Protein AF-A0A7S2I7S8-F1 (afdb_monomer_lite)

Foldseek 3Di:
DAQDDDPVNFDPVLVVLLVVLVVLLVVLVVCCVPVVVVFAADDDPPDDPVPAACEDPRHRGYPVNVVSVVSNVVSVVSVVSRVVRSVVSRPVSVVVVVVVVVVVVVVVVD

Secondary structure (DSSP, 8-state):
------GGGS-HHHHHHHHHHHHHHHHHHHHHHH-HHHHB----TTS-GGG--SBSTTSSB-HHHHHHHHHHHHHHHHHHHHHHHHHHHHHHHHHHHHHHHHHHHHHH--

Organism: NCBI:txid327968

Sequence (110 aa):
QCCVVTWKDVPVVIRGIAVFFAIVEACVCHLFYQLSSFCFGTFNITDDINTLKVYGSDGLIKLPGAAALGASVFSLIGYFLLSRCVKKKRAGPEAERAKSLDVAEAGWKA

pLDDT: mean 87.9, std 8.5, range [48.53, 97.56]

Radius of gyration: 23.49 Å; chains: 1; bounding box: 51×39×59 Å

Structure (mmCIF, N/CA/C/O backbone):
data_AF-A0A7S2I7S8-F1
#
_entry.id   AF-A0A7S2I7S8-F1
#
loop_
_atom_site.group_PDB
_atom_site.id
_atom_site.type_symbol
_atom_site.label_atom_id
_atom_site.label_alt_id
_atom_site.label_comp_id
_atom_site.label_asym_id
_atom_site.label_entity_id
_atom_site.label_seq_id
_atom_site.pdbx_PDB_ins_code
_atom_site.Cartn_x
_atom_site.Cartn_y
_atom_site.Cartn_z
_atom_site.occupancy
_atom_site.B_iso_or_equiv
_atom_site.auth_seq_id
_atom_site.auth_comp_id
_atom_site.auth_asym_id
_atom_site.auth_atom_id
_atom_site.pdbx_PDB_model_num
ATOM 1 N N . GLN A 1 1 ? 24.549 -2.477 -16.893 1.00 48.53 1 GLN A N 1
ATOM 2 C CA . GLN A 1 1 ? 23.845 -1.970 -15.692 1.00 48.53 1 GLN A CA 1
ATOM 3 C C . GLN A 1 1 ? 22.400 -2.445 -15.749 1.00 48.53 1 GLN A C 1
ATOM 5 O O . GLN A 1 1 ? 21.663 -2.069 -16.647 1.00 48.53 1 GLN A O 1
ATOM 10 N N . CYS A 1 2 ? 22.041 -3.389 -14.885 1.00 53.38 2 CYS A N 1
ATOM 11 C CA . CYS A 1 2 ? 20.850 -4.222 -15.037 1.00 53.38 2 CYS A CA 1
ATOM 12 C C . CYS A 1 2 ? 19.571 -3.504 -14.597 1.00 53.38 2 CYS A C 1
ATOM 14 O O . CYS A 1 2 ? 19.351 -3.424 -13.402 1.00 53.38 2 CYS A O 1
ATOM 16 N N . CYS A 1 3 ? 18.731 -3.043 -15.530 1.00 65.06 3 CYS A N 1
ATOM 17 C CA . CYS A 1 3 ? 17.277 -2.833 -15.369 1.00 65.06 3 CYS A CA 1
ATOM 18 C C . CYS A 1 3 ? 16.781 -2.258 -14.016 1.00 65.06 3 CYS A C 1
ATOM 20 O O . CYS A 1 3 ? 15.700 -2.620 -13.544 1.00 65.06 3 CYS A O 1
ATOM 22 N N . VAL A 1 4 ? 17.548 -1.379 -13.363 1.00 77.62 4 VAL A N 1
ATOM 23 C CA . VAL A 1 4 ? 17.149 -0.790 -12.081 1.00 77.62 4 VAL A CA 1
ATOM 24 C C . VAL A 1 4 ? 16.273 0.411 -12.393 1.00 77.62 4 VAL A C 1
ATOM 26 O O . VAL A 1 4 ? 16.772 1.491 -12.686 1.00 77.62 4 VAL A O 1
ATOM 29 N N . VAL A 1 5 ? 14.955 0.218 -12.338 1.00 82.31 5 VAL A N 1
ATOM 30 C CA . VAL A 1 5 ? 14.018 1.346 -12.300 1.00 82.31 5 VAL A CA 1
ATOM 31 C C . VAL A 1 5 ? 14.225 2.062 -10.973 1.00 82.31 5 VAL A C 1
ATOM 33 O O . VAL A 1 5 ? 13.955 1.502 -9.910 1.00 82.31 5 VAL A O 1
ATOM 36 N N . THR A 1 6 ? 14.729 3.286 -11.043 1.00 88.56 6 THR A N 1
ATOM 37 C CA . THR A 1 6 ? 14.925 4.150 -9.886 1.00 88.56 6 THR A CA 1
ATOM 38 C C . THR A 1 6 ? 13.657 4.947 -9.597 1.00 88.56 6 THR A C 1
ATOM 40 O O . THR A 1 6 ? 12.781 5.118 -10.446 1.00 88.56 6 THR A O 1
ATOM 43 N N . TRP A 1 7 ? 13.561 5.500 -8.388 1.00 88.38 7 TRP A N 1
ATOM 44 C CA . TRP A 1 7 ? 12.447 6.376 -8.019 1.00 88.38 7 TRP A CA 1
ATOM 45 C C . TRP A 1 7 ? 12.311 7.593 -8.947 1.00 88.38 7 TRP A C 1
ATOM 47 O O . TRP A 1 7 ? 11.203 8.055 -9.212 1.00 88.38 7 TRP A O 1
ATOM 57 N N . LYS A 1 8 ? 13.429 8.093 -9.490 1.00 89.56 8 LYS A N 1
ATOM 58 C CA . LYS A 1 8 ? 13.447 9.231 -10.421 1.00 89.56 8 LYS A CA 1
ATOM 59 C C . LYS A 1 8 ? 12.753 8.912 -11.749 1.00 89.56 8 LYS A C 1
ATOM 61 O O . LYS A 1 8 ? 12.199 9.820 -12.362 1.00 89.56 8 LYS A O 1
ATOM 66 N N . ASP A 1 9 ? 12.717 7.639 -12.140 1.00 88.56 9 ASP A N 1
ATOM 67 C CA . ASP A 1 9 ? 12.101 7.184 -13.389 1.00 88.56 9 ASP A CA 1
ATOM 68 C C . ASP A 1 9 ? 10.569 7.124 -13.311 1.00 88.56 9 ASP A C 1
ATOM 70 O O . ASP A 1 9 ? 9.899 6.978 -14.338 1.00 88.56 9 ASP A O 1
ATOM 74 N N . VAL A 1 10 ? 9.993 7.228 -12.109 1.00 91.19 10 VAL A N 1
ATOM 75 C CA . VAL A 1 10 ? 8.544 7.225 -11.892 1.00 91.19 10 VAL A CA 1
ATOM 76 C C . VAL A 1 10 ? 7.981 8.636 -12.140 1.00 91.19 10 VAL A C 1
ATOM 78 O O . VAL A 1 10 ? 8.518 9.619 -11.614 1.00 91.19 10 VAL A O 1
ATOM 81 N N . PRO A 1 11 ? 6.877 8.784 -12.901 1.00 93.44 11 PRO A N 1
ATOM 82 C CA . PRO A 1 11 ? 6.231 10.079 -13.112 1.00 93.44 11 PRO A CA 1
ATOM 83 C C . PRO A 1 11 ? 5.912 10.784 -11.789 1.00 93.44 11 PRO A C 1
ATOM 85 O O . PRO A 1 11 ? 5.471 10.143 -10.835 1.00 93.44 11 PRO A O 1
ATOM 88 N N . VAL A 1 12 ? 6.108 12.107 -11.737 1.00 94.50 12 VAL A N 1
ATOM 89 C CA . VAL A 1 12 ? 5.906 12.925 -10.521 1.00 94.50 12 VAL A CA 1
ATOM 90 C C . VAL A 1 12 ? 4.511 12.720 -9.929 1.00 94.50 12 VAL A C 1
ATOM 92 O O . VAL A 1 12 ? 4.382 12.544 -8.724 1.00 94.50 12 VAL A O 1
ATOM 95 N N . VAL A 1 13 ? 3.481 12.653 -10.777 1.00 95.50 13 VAL A N 1
ATOM 96 C CA . VAL A 1 13 ? 2.088 12.437 -10.355 1.00 95.50 13 VAL A CA 1
ATOM 97 C C . VAL A 1 13 ? 1.924 11.110 -9.609 1.00 95.50 13 VAL A C 1
ATOM 99 O O . VAL A 1 13 ? 1.348 11.079 -8.527 1.00 95.50 13 VAL A O 1
ATOM 102 N N . ILE A 1 14 ? 2.485 10.017 -10.137 1.00 93.88 14 ILE A N 1
ATOM 103 C CA . ILE A 1 14 ? 2.393 8.691 -9.506 1.00 93.88 14 ILE A CA 1
ATOM 104 C C . ILE A 1 14 ? 3.177 8.666 -8.193 1.00 93.88 14 ILE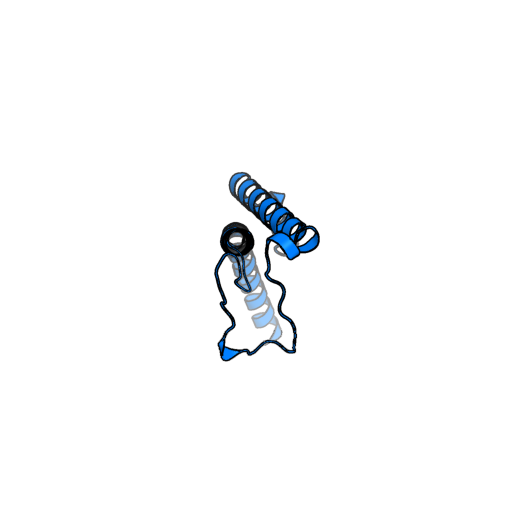 A C 1
ATOM 106 O O . ILE A 1 14 ? 2.716 8.074 -7.223 1.00 93.88 14 ILE A O 1
ATOM 110 N N . ARG A 1 15 ? 4.328 9.347 -8.133 1.00 94.31 15 ARG A N 1
ATOM 111 C CA . ARG A 1 15 ? 5.078 9.513 -6.880 1.00 94.31 15 ARG A CA 1
ATOM 112 C C . ARG A 1 15 ? 4.263 10.264 -5.833 1.00 94.31 15 ARG A C 1
ATOM 114 O O . ARG A 1 15 ? 4.201 9.809 -4.699 1.00 94.31 15 ARG A O 1
ATOM 121 N N . GLY A 1 16 ? 3.622 11.367 -6.217 1.00 95.81 16 GLY A N 1
ATOM 122 C CA . GLY A 1 16 ? 2.753 12.143 -5.332 1.00 95.81 16 GLY A CA 1
ATOM 123 C C . GLY A 1 16 ? 1.597 11.307 -4.788 1.00 95.81 16 GLY A C 1
ATOM 124 O O . GLY A 1 16 ? 1.394 11.268 -3.580 1.00 95.81 16 GLY A O 1
ATOM 125 N N . ILE A 1 17 ? 0.912 10.560 -5.660 1.00 95.50 17 ILE A N 1
ATOM 126 C CA . ILE A 1 17 ? -0.169 9.641 -5.272 1.00 95.50 17 ILE A CA 1
ATOM 127 C C . ILE A 1 17 ? 0.342 8.562 -4.306 1.00 95.50 17 ILE A C 1
ATOM 129 O O . ILE A 1 17 ? -0.273 8.321 -3.272 1.00 95.50 17 ILE A O 1
ATOM 133 N N . ALA A 1 18 ? 1.474 7.924 -4.615 1.00 94.56 18 ALA A N 1
ATOM 134 C CA . ALA A 1 18 ? 2.042 6.877 -3.771 1.00 94.56 18 ALA A CA 1
ATOM 135 C C . ALA A 1 18 ? 2.447 7.405 -2.385 1.00 94.56 18 ALA A C 1
ATOM 137 O O . ALA A 1 18 ? 2.155 6.762 -1.382 1.00 94.56 18 ALA A O 1
ATOM 138 N N . VAL A 1 19 ? 3.077 8.584 -2.321 1.00 96.44 19 VAL A N 1
ATOM 139 C CA . VAL A 1 19 ? 3.455 9.229 -1.053 1.00 96.44 19 VAL A CA 1
ATOM 140 C C . VAL A 1 19 ? 2.217 9.623 -0.254 1.00 96.44 19 VAL A C 1
ATOM 142 O O . VAL A 1 19 ? 2.161 9.346 0.938 1.00 96.44 19 VAL A O 1
ATOM 145 N N . PHE A 1 20 ? 1.209 10.213 -0.900 1.00 96.81 20 PHE A N 1
ATOM 146 C CA . PHE A 1 20 ? -0.049 10.567 -0.248 1.00 96.81 20 PHE A CA 1
ATOM 147 C C . PHE A 1 20 ? -0.709 9.346 0.404 1.00 96.81 20 PHE A C 1
ATOM 149 O O . PHE A 1 20 ? -1.011 9.376 1.594 1.00 96.81 20 PHE A O 1
ATOM 156 N N . PHE A 1 21 ? -0.865 8.246 -0.336 1.00 96.50 21 PHE A N 1
ATOM 157 C CA . PHE A 1 21 ? -1.464 7.030 0.216 1.00 96.50 21 PHE A CA 1
ATOM 158 C C . PHE A 1 21 ? -0.602 6.368 1.294 1.00 96.50 21 PHE A C 1
ATOM 160 O O . PHE A 1 21 ? -1.151 5.859 2.265 1.00 96.50 21 PHE A O 1
ATOM 167 N N . ALA A 1 22 ? 0.728 6.429 1.184 1.00 96.00 22 ALA A N 1
ATOM 168 C CA . ALA A 1 22 ? 1.619 5.957 2.242 1.00 96.00 22 ALA A CA 1
ATOM 169 C C . ALA A 1 22 ? 1.463 6.772 3.539 1.00 96.00 22 ALA A C 1
ATOM 171 O O . ALA A 1 22 ? 1.495 6.202 4.627 1.00 96.00 22 ALA A O 1
ATOM 172 N N . ILE A 1 23 ? 1.259 8.090 3.435 1.00 97.56 23 ILE A N 1
ATOM 173 C CA . ILE A 1 23 ? 0.978 8.952 4.592 1.00 97.56 23 ILE A CA 1
ATOM 174 C C . ILE A 1 23 ? -0.378 8.595 5.205 1.00 97.56 23 ILE A C 1
ATOM 176 O O . ILE A 1 23 ? -0.464 8.436 6.418 1.00 97.56 23 ILE A O 1
ATOM 180 N N . VAL A 1 24 ? -1.419 8.425 4.382 1.00 96.19 24 VAL A N 1
ATOM 181 C CA . VAL A 1 24 ? -2.749 8.005 4.855 1.00 96.19 24 VAL A CA 1
ATOM 182 C C . VAL A 1 24 ? -2.661 6.682 5.618 1.00 96.19 24 VAL A C 1
ATOM 184 O O . VAL A 1 24 ? -3.179 6.591 6.728 1.00 96.19 24 VAL A O 1
ATOM 187 N N . GLU A 1 25 ? -1.949 5.691 5.078 1.00 96.62 25 GLU A N 1
ATOM 188 C CA . GLU A 1 25 ? -1.741 4.405 5.750 1.00 96.62 25 GLU A CA 1
ATOM 189 C C . GLU A 1 25 ? -0.993 4.564 7.077 1.00 96.62 25 GLU A C 1
ATOM 191 O O . GLU A 1 25 ? -1.398 4.006 8.093 1.00 96.62 25 GLU A O 1
ATOM 196 N N . ALA A 1 26 ? 0.070 5.374 7.103 1.00 97.25 26 ALA A N 1
ATOM 197 C CA . ALA A 1 26 ? 0.811 5.647 8.329 1.00 97.25 26 ALA A CA 1
ATOM 198 C C . ALA A 1 26 ? -0.082 6.291 9.404 1.00 97.25 26 ALA A C 1
ATOM 200 O O . ALA A 1 26 ? -0.000 5.916 10.574 1.00 97.25 26 ALA A O 1
ATOM 201 N N . CYS A 1 27 ? -0.971 7.210 9.014 1.00 96.00 27 CYS A N 1
ATOM 202 C CA . CYS A 1 27 ? -1.957 7.803 9.915 1.00 96.00 27 CYS A CA 1
ATOM 203 C C . CYS A 1 27 ? -2.956 6.764 10.441 1.00 96.00 27 CYS A C 1
ATOM 205 O O . CYS A 1 27 ? -3.253 6.780 11.633 1.00 96.00 27 CYS A O 1
ATOM 207 N N . VAL A 1 28 ? -3.442 5.847 9.595 1.00 96.25 28 VAL A N 1
ATOM 208 C CA . VAL A 1 28 ? -4.335 4.752 10.018 1.00 96.25 28 VAL A CA 1
ATOM 209 C C . VAL A 1 28 ? -3.634 3.829 11.016 1.00 96.25 28 VAL A C 1
ATOM 211 O O . VAL A 1 28 ? -4.176 3.567 12.089 1.00 96.25 28 VAL A O 1
ATOM 214 N N . CYS A 1 29 ? -2.403 3.404 10.722 1.00 95.62 29 CYS A N 1
ATOM 215 C CA . CYS A 1 29 ? -1.594 2.595 11.635 1.00 95.62 29 CYS A CA 1
ATOM 216 C C . CYS A 1 29 ? -1.375 3.302 12.977 1.00 95.62 29 CYS A C 1
ATOM 218 O O . CYS A 1 29 ? -1.513 2.690 14.036 1.00 95.62 29 CYS A O 1
ATOM 220 N N . HIS A 1 30 ? -1.069 4.602 12.947 1.00 95.75 30 HIS A N 1
ATOM 221 C CA . HIS A 1 30 ? -0.882 5.391 14.159 1.00 95.75 30 HIS A CA 1
ATOM 222 C C . HIS A 1 30 ? -2.176 5.505 14.975 1.00 95.75 30 HIS A C 1
ATOM 224 O O . HIS A 1 30 ? -2.150 5.367 16.197 1.00 95.75 30 HIS A O 1
ATOM 230 N N . LEU A 1 31 ? -3.311 5.693 14.301 1.00 94.81 31 LEU A N 1
ATOM 231 C CA . LEU A 1 31 ? -4.633 5.750 14.913 1.00 94.81 31 LEU A CA 1
ATOM 232 C C . LEU A 1 31 ? -5.016 4.412 15.561 1.00 94.81 31 LEU A C 1
ATOM 234 O O . LEU A 1 31 ? -5.477 4.410 16.698 1.00 94.81 31 LEU A O 1
ATOM 238 N N . PHE A 1 32 ? -4.749 3.274 14.917 1.00 94.81 32 PHE A N 1
ATOM 239 C CA . PHE A 1 32 ? -4.965 1.962 15.538 1.00 94.81 32 PHE A CA 1
ATOM 240 C C . PHE A 1 32 ? -4.031 1.692 16.711 1.00 94.81 32 PHE A C 1
ATOM 242 O O . PHE A 1 32 ? -4.453 1.065 17.678 1.00 94.81 32 PHE A O 1
ATOM 249 N N . TYR A 1 33 ? -2.790 2.175 16.656 1.00 95.31 33 TYR A N 1
ATOM 250 C CA . TYR A 1 33 ? -1.835 1.989 17.742 1.00 95.31 33 TYR A CA 1
ATOM 251 C C . TYR A 1 33 ? -2.185 2.829 18.980 1.00 95.31 33 TYR A C 1
ATOM 253 O O . TYR A 1 33 ? -2.195 2.311 20.092 1.00 95.31 33 TYR A O 1
ATOM 261 N N . GLN A 1 34 ? -2.490 4.118 18.796 1.00 94.94 34 GLN A N 1
ATOM 262 C CA . GLN A 1 34 ? -2.733 5.055 19.903 1.00 94.94 34 GLN A CA 1
ATOM 263 C C . GLN A 1 34 ? -4.177 5.028 20.415 1.00 94.94 34 GLN A C 1
ATOM 265 O O . GLN A 1 34 ? -4.422 5.230 21.600 1.00 94.94 34 GLN A O 1
ATOM 270 N N . LEU A 1 35 ? -5.146 4.801 19.526 1.00 93.12 35 LEU A N 1
ATOM 271 C CA . LEU A 1 35 ? -6.578 4.941 19.805 1.00 93.12 35 LEU A CA 1
ATOM 272 C C . LEU A 1 35 ? -7.328 3.636 19.512 1.00 93.12 35 LEU A C 1
ATOM 274 O O . LEU A 1 35 ? -8.454 3.643 19.009 1.00 93.12 35 LEU A O 1
ATOM 278 N N . SER A 1 36 ? -6.717 2.498 19.848 1.00 91.12 36 SER A N 1
ATOM 279 C CA . SER A 1 36 ? -7.325 1.175 19.666 1.00 91.12 36 SER A CA 1
ATOM 280 C C . SER A 1 36 ? -8.690 1.067 20.353 1.00 91.12 36 SER A C 1
ATOM 282 O O . SER A 1 36 ? -9.638 0.593 19.738 1.00 91.12 36 SER A O 1
ATOM 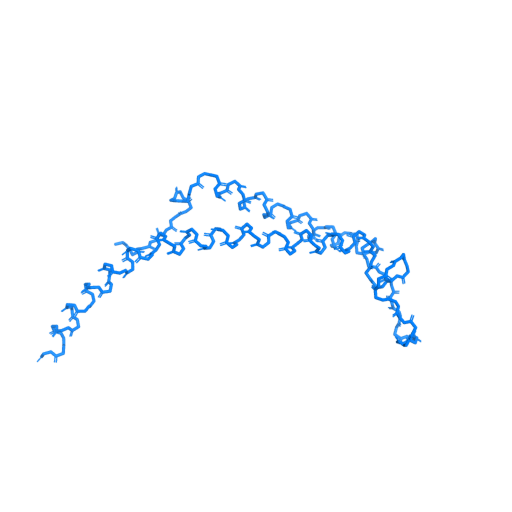284 N N . SER A 1 37 ? -8.843 1.603 21.567 1.00 90.25 37 SER A N 1
ATOM 285 C CA . SER A 1 37 ? -10.112 1.617 22.316 1.00 90.25 37 SER A CA 1
ATOM 286 C C . SER A 1 37 ? -11.211 2.474 21.673 1.00 90.25 37 SER A C 1
ATOM 288 O O . SER A 1 37 ? -12.403 2.245 21.901 1.00 90.25 37 SER A O 1
ATOM 290 N N . PHE A 1 38 ? -10.836 3.457 20.850 1.00 88.62 38 PHE A N 1
ATOM 291 C CA . PHE A 1 38 ? -11.771 4.269 20.070 1.00 88.62 38 PHE A CA 1
ATOM 292 C C . PHE A 1 38 ? -12.213 3.557 18.783 1.00 88.62 38 PHE A C 1
ATOM 294 O O . PHE A 1 38 ? -13.340 3.741 18.324 1.00 88.62 38 PHE A O 1
ATOM 301 N N . CYS A 1 39 ? -11.341 2.724 18.212 1.00 90.19 39 CYS A N 1
ATOM 302 C CA . CYS A 1 39 ? -11.577 2.030 16.944 1.00 90.19 39 CYS A CA 1
ATOM 303 C C . CYS A 1 39 ? -12.231 0.660 17.126 1.00 90.19 39 CYS A C 1
ATOM 305 O O . CYS A 1 39 ? -13.020 0.229 16.283 1.00 90.19 39 CYS A O 1
ATOM 307 N N . PHE A 1 40 ? -11.918 -0.003 18.233 1.00 91.31 40 PHE A N 1
ATOM 308 C CA . PHE A 1 40 ? -12.331 -1.360 18.535 1.00 91.31 40 PHE A CA 1
ATOM 309 C C . PHE A 1 40 ? -13.115 -1.399 19.848 1.00 91.31 40 PHE A C 1
ATOM 311 O O . PHE A 1 40 ? -12.879 -0.621 20.779 1.00 91.31 40 PHE A O 1
ATOM 318 N N . GLY A 1 41 ? -14.107 -2.280 19.893 1.00 87.38 41 GLY A N 1
ATOM 319 C CA . GLY A 1 41 ? -14.773 -2.674 21.124 1.00 87.38 41 GLY A CA 1
ATOM 320 C C . GLY A 1 41 ? -13.859 -3.549 21.978 1.00 87.38 41 GLY A C 1
ATOM 321 O O . GLY A 1 41 ? -12.905 -4.154 21.491 1.00 87.38 41 GLY A O 1
ATOM 322 N N . THR A 1 42 ? -14.153 -3.618 23.268 1.00 82.81 42 THR A N 1
ATOM 323 C CA . THR A 1 42 ? -13.528 -4.578 24.177 1.00 82.81 42 THR A CA 1
ATOM 324 C C . THR A 1 42 ? -14.364 -5.849 24.196 1.00 82.81 42 THR A C 1
ATOM 326 O O . THR A 1 42 ? -15.572 -5.769 24.394 1.00 82.81 42 THR A O 1
ATOM 329 N N . PHE A 1 43 ? -13.724 -7.000 24.012 1.00 80.25 43 PHE A N 1
ATOM 330 C CA . PHE A 1 43 ? -14.346 -8.314 24.160 1.00 80.25 43 PHE A CA 1
ATOM 331 C C . PHE A 1 43 ? -13.634 -9.068 25.275 1.00 80.25 43 PHE A C 1
ATOM 333 O O . PHE A 1 43 ? -12.401 -9.128 25.279 1.00 80.25 43 PHE A O 1
ATOM 340 N N . ASN A 1 44 ? -14.394 -9.623 26.215 1.00 79.94 44 ASN A N 1
ATOM 341 C CA . ASN A 1 44 ? -13.850 -10.454 27.273 1.00 79.94 44 ASN A CA 1
ATOM 342 C C . ASN A 1 44 ? -14.044 -11.931 26.918 1.00 79.94 44 ASN A C 1
ATOM 344 O O . ASN A 1 44 ? -15.059 -12.314 26.351 1.00 79.94 44 ASN A O 1
ATOM 348 N N . ILE A 1 45 ? -13.089 -12.791 27.281 1.00 79.56 45 ILE A N 1
ATOM 349 C CA . ILE A 1 45 ? -13.137 -14.233 26.948 1.00 79.56 45 ILE A CA 1
ATOM 350 C C . ILE A 1 45 ? -14.371 -14.924 27.564 1.00 79.56 45 ILE A C 1
ATOM 352 O O . ILE A 1 45 ? -14.810 -15.965 27.084 1.00 79.56 45 ILE A O 1
ATOM 356 N N . THR A 1 46 ? -14.937 -14.342 28.620 1.00 83.75 46 THR A N 1
ATOM 357 C CA . THR A 1 46 ? -16.146 -14.820 29.300 1.00 83.75 46 THR A CA 1
ATOM 358 C C . THR A 1 46 ? -17.449 -14.445 28.597 1.00 83.75 46 THR A C 1
ATOM 360 O O . THR A 1 46 ? -18.498 -14.945 28.997 1.00 83.75 46 THR A O 1
ATOM 363 N N . ASP A 1 47 ? -17.408 -13.553 27.605 1.00 78.62 47 ASP A N 1
ATOM 364 C CA . ASP A 1 47 ? -18.607 -13.073 26.924 1.00 78.62 47 ASP A CA 1
ATOM 365 C C . ASP A 1 47 ? -19.112 -14.123 25.917 1.00 78.62 47 ASP A C 1
ATOM 367 O O . ASP A 1 47 ? -18.336 -14.776 25.214 1.00 78.62 47 ASP A O 1
ATOM 371 N N . ASP A 1 48 ? -20.436 -14.292 25.837 1.00 79.56 48 ASP A N 1
ATOM 372 C CA . ASP A 1 48 ? -21.060 -15.263 24.934 1.00 79.56 48 ASP A CA 1
ATOM 373 C C . ASP A 1 48 ? -20.872 -14.835 23.470 1.00 79.56 48 ASP A C 1
ATOM 375 O O . ASP A 1 48 ? -21.427 -13.827 23.016 1.00 79.56 48 ASP A O 1
ATOM 379 N N . ILE A 1 49 ? -20.119 -15.643 22.719 1.00 80.19 49 ILE A N 1
ATOM 380 C CA . ILE A 1 49 ? -19.809 -15.451 21.294 1.00 80.19 49 ILE A CA 1
ATOM 381 C C . ILE A 1 49 ? -21.085 -15.273 20.458 1.00 80.19 49 ILE A C 1
ATOM 383 O O . ILE A 1 49 ? -21.077 -14.515 19.488 1.00 80.19 49 ILE A O 1
ATOM 387 N N . ASN A 1 50 ? -22.199 -15.904 20.844 1.00 81.12 50 ASN A N 1
ATOM 388 C CA . ASN A 1 50 ? -23.462 -15.815 20.105 1.00 81.12 50 ASN A CA 1
ATOM 389 C C . ASN A 1 50 ? -24.133 -14.437 20.206 1.00 81.12 50 ASN A C 1
ATOM 391 O O . ASN A 1 50 ? -25.015 -14.120 19.409 1.00 81.12 50 ASN A O 1
ATOM 395 N N . THR A 1 51 ? -23.718 -13.606 21.166 1.00 78.69 51 THR A N 1
ATOM 396 C CA . THR A 1 51 ? -24.242 -12.245 21.360 1.00 78.69 51 THR A CA 1
ATOM 397 C C . THR A 1 51 ? -23.320 -11.164 20.790 1.00 78.69 51 THR A C 1
ATOM 399 O O . THR A 1 51 ? -23.659 -9.976 20.819 1.00 78.69 51 THR A O 1
ATOM 402 N N . LEU A 1 52 ? -22.169 -11.559 20.229 1.00 78.62 52 LEU A N 1
ATOM 403 C CA . LEU A 1 52 ? -21.155 -10.631 19.750 1.00 78.62 52 LEU A CA 1
ATOM 404 C C . LEU A 1 52 ? -21.622 -9.894 18.491 1.00 78.62 52 LEU A C 1
ATOM 406 O O . LEU A 1 52 ? -21.793 -10.474 17.418 1.00 78.62 52 LEU A O 1
ATOM 410 N N . LYS A 1 53 ? -21.763 -8.572 18.592 1.00 82.94 53 LYS A N 1
ATOM 411 C CA . LYS A 1 53 ? -21.994 -7.720 17.424 1.00 82.94 53 LYS A CA 1
ATOM 412 C C . LYS A 1 53 ? -20.657 -7.388 16.770 1.00 82.94 53 LYS A C 1
ATOM 414 O O . LYS A 1 53 ? -19.765 -6.833 17.401 1.00 82.94 53 LYS A O 1
ATOM 419 N N . VAL A 1 54 ? -20.517 -7.691 15.482 1.00 82.00 54 VAL A N 1
ATOM 420 C CA . VAL A 1 54 ? -19.284 -7.376 14.735 1.00 82.00 54 VAL A CA 1
ATOM 421 C C . VAL A 1 54 ? -19.157 -5.868 14.484 1.00 82.00 54 VAL A C 1
ATOM 423 O O . VAL A 1 54 ? -18.068 -5.313 14.609 1.00 82.00 54 VAL A O 1
ATOM 426 N N . TYR A 1 55 ? -20.276 -5.195 14.199 1.00 82.81 55 TYR A N 1
ATOM 427 C CA . TYR A 1 55 ? -20.338 -3.765 13.889 1.00 82.81 55 TYR A CA 1
ATOM 428 C C . TYR A 1 55 ? -21.342 -3.037 14.788 1.00 82.81 55 TYR A C 1
ATOM 430 O O . TYR A 1 55 ? -22.394 -3.583 15.122 1.00 82.81 55 TYR A O 1
ATOM 438 N N . GLY A 1 56 ? -21.037 -1.786 15.138 1.00 74.75 56 GLY A N 1
ATOM 439 C CA . GLY A 1 56 ? -21.916 -0.905 15.916 1.00 74.75 56 GLY A CA 1
ATOM 440 C C . GLY A 1 56 ? -21.153 -0.086 16.956 1.00 74.75 56 GLY A C 1
ATOM 441 O O . GLY A 1 56 ? -19.935 -0.205 17.067 1.00 74.75 56 GLY A O 1
ATOM 442 N N . SER A 1 57 ? -21.863 0.743 17.728 1.00 75.50 57 SER A N 1
ATOM 443 C CA . SER A 1 57 ? -21.292 1.477 18.874 1.00 75.50 57 SER A CA 1
ATOM 444 C C . SER A 1 57 ? -20.655 0.537 19.902 1.00 75.50 57 SER A C 1
ATOM 446 O O . SER A 1 57 ? -19.566 0.817 20.399 1.00 75.50 57 SER A O 1
ATOM 448 N N . ASP A 1 58 ? -21.309 -0.604 20.127 1.00 79.62 58 ASP A N 1
ATOM 449 C CA . ASP A 1 58 ? -20.897 -1.668 21.051 1.00 79.62 58 ASP A CA 1
ATOM 450 C C . ASP A 1 58 ? -20.358 -2.898 20.304 1.00 79.62 58 ASP A C 1
ATOM 452 O O . ASP A 1 58 ? -20.275 -3.993 20.856 1.00 79.62 58 ASP A O 1
ATOM 456 N N . GLY A 1 59 ? -20.060 -2.742 19.011 1.00 84.12 59 GLY A N 1
ATOM 457 C CA . GLY A 1 59 ? -19.513 -3.813 18.194 1.00 84.12 59 GLY A CA 1
ATOM 458 C C . GLY A 1 59 ? -18.007 -3.976 18.379 1.00 84.12 59 GLY A C 1
ATOM 459 O O . GLY A 1 59 ? -17.315 -3.070 18.849 1.00 84.12 59 GLY A O 1
ATOM 460 N N . LEU A 1 60 ? -17.484 -5.120 17.937 1.00 88.00 60 LEU A N 1
ATOM 461 C CA . LEU A 1 60 ? -16.045 -5.390 17.921 1.00 88.00 60 LEU A CA 1
ATOM 462 C C . LEU A 1 60 ? -15.283 -4.328 17.113 1.00 88.00 60 LEU A C 1
ATOM 464 O O . LEU A 1 60 ? -14.218 -3.873 17.523 1.00 88.00 60 LEU A O 1
ATOM 468 N N . ILE A 1 61 ? -15.852 -3.898 15.985 1.00 90.94 61 ILE A N 1
ATOM 469 C CA . ILE A 1 61 ? -15.335 -2.799 15.174 1.00 90.94 61 ILE A CA 1
ATOM 470 C C . ILE A 1 61 ? -16.320 -1.635 15.258 1.00 90.94 61 ILE A C 1
ATOM 472 O O . ILE A 1 61 ? -17.461 -1.713 14.788 1.00 90.94 61 ILE A O 1
ATOM 476 N N . LYS A 1 62 ? -15.852 -0.524 15.830 1.00 92.12 62 LYS A N 1
ATOM 477 C CA . LYS A 1 62 ? -16.614 0.724 15.884 1.00 92.12 62 LYS A CA 1
ATOM 478 C C . LYS A 1 62 ? -16.556 1.422 14.531 1.00 92.12 62 LYS A C 1
ATOM 480 O O . LYS A 1 62 ? -15.652 1.199 13.726 1.00 92.12 62 LYS A O 1
ATOM 485 N N . LEU A 1 63 ? -17.506 2.321 14.286 1.00 91.31 63 LEU A N 1
ATOM 486 C CA . LEU A 1 63 ? -17.623 3.053 13.020 1.00 91.31 63 LEU A CA 1
ATOM 487 C C . LEU A 1 63 ? -16.324 3.784 12.598 1.00 91.31 63 LEU A C 1
ATOM 489 O O . LEU A 1 63 ? -15.952 3.673 11.429 1.00 91.31 63 LEU A O 1
ATOM 493 N N . PRO A 1 64 ? -15.564 4.431 13.510 1.00 91.88 64 PRO A N 1
ATOM 494 C CA . PRO A 1 64 ? -14.257 5.003 13.177 1.00 91.88 64 PRO A CA 1
ATOM 495 C C . PRO A 1 64 ? -13.219 3.952 12.762 1.00 91.88 64 PRO A C 1
ATOM 497 O O . PRO A 1 64 ? -12.464 4.176 11.820 1.00 91.88 64 PRO A O 1
ATOM 500 N N . GLY A 1 65 ? -13.210 2.788 13.421 1.00 92.19 65 GLY A N 1
ATOM 501 C CA . GLY A 1 65 ? -12.329 1.674 13.071 1.00 92.19 65 GLY A CA 1
ATOM 502 C C . GLY A 1 65 ? -12.650 1.099 11.693 1.00 92.19 65 GLY A C 1
ATOM 503 O O . GLY A 1 65 ? -11.747 0.877 10.891 1.00 92.19 65 GLY A O 1
ATOM 504 N N . ALA A 1 66 ? -13.938 0.948 11.371 1.00 92.81 66 ALA A N 1
ATOM 505 C CA . ALA A 1 66 ? -14.385 0.515 10.049 1.00 92.81 66 ALA A CA 1
ATOM 506 C C . ALA A 1 66 ? -14.007 1.525 8.951 1.00 92.81 66 ALA A C 1
ATOM 508 O O . ALA A 1 66 ? -13.537 1.126 7.886 1.00 92.81 66 ALA A O 1
ATOM 509 N N . ALA A 1 67 ? -14.155 2.828 9.215 1.00 93.75 67 ALA A N 1
ATOM 510 C CA . ALA A 1 67 ? -13.747 3.878 8.283 1.00 93.75 67 ALA A CA 1
ATOM 511 C C . ALA A 1 67 ? -12.227 3.880 8.046 1.00 93.75 67 ALA A C 1
ATOM 513 O O . ALA A 1 67 ? -11.782 3.960 6.901 1.00 93.75 67 ALA A O 1
ATOM 514 N N . ALA A 1 68 ? -11.431 3.731 9.107 1.00 94.94 68 ALA A N 1
ATOM 515 C CA . ALA A 1 68 ? -9.977 3.638 9.015 1.00 94.94 68 ALA A CA 1
ATOM 516 C C . ALA A 1 68 ? -9.522 2.369 8.269 1.00 94.94 68 ALA A C 1
ATOM 518 O O . ALA A 1 68 ? -8.633 2.445 7.423 1.00 94.94 68 ALA A O 1
ATOM 519 N N . LEU A 1 69 ? -10.182 1.225 8.491 1.00 94.12 69 LEU A N 1
ATOM 520 C CA . LEU A 1 69 ? -9.954 0.002 7.711 1.00 94.12 69 LEU A CA 1
ATOM 521 C C . LEU A 1 69 ? -10.280 0.212 6.227 1.00 94.12 69 LEU A C 1
ATOM 523 O O . LEU A 1 69 ? -9.503 -0.186 5.363 1.00 94.12 69 LEU A O 1
ATOM 527 N N . GLY A 1 70 ? -11.394 0.881 5.922 1.00 95.44 70 GLY A N 1
ATOM 528 C CA . GLY A 1 70 ? -11.746 1.246 4.550 1.00 95.44 70 GLY A CA 1
ATOM 529 C C . GLY A 1 70 ? -10.688 2.139 3.894 1.00 95.44 70 GLY A C 1
ATOM 530 O O . GLY A 1 70 ? -10.289 1.888 2.757 1.00 95.44 70 GLY A O 1
ATOM 531 N N . ALA A 1 71 ? -10.182 3.137 4.624 1.00 95.19 71 ALA A N 1
ATOM 532 C CA . ALA A 1 71 ? -9.095 3.996 4.161 1.00 95.19 71 ALA A CA 1
ATOM 533 C C . ALA A 1 71 ? -7.796 3.212 3.915 1.00 95.19 71 ALA A C 1
ATOM 535 O O . ALA A 1 71 ? -7.117 3.478 2.923 1.00 95.19 71 ALA A O 1
ATOM 536 N N . SER A 1 72 ? -7.488 2.218 4.754 1.00 95.62 72 SER A N 1
ATOM 537 C CA . SER A 1 72 ? -6.323 1.346 4.569 1.00 95.62 72 SER A CA 1
ATOM 538 C C . SER A 1 72 ? -6.445 0.475 3.316 1.00 95.62 72 SER A C 1
ATOM 540 O O . SER A 1 72 ? -5.546 0.440 2.480 1.00 95.62 72 SER A O 1
ATOM 542 N N . VAL A 1 73 ? -7.610 -0.132 3.070 1.00 95.81 73 VAL A N 1
ATOM 543 C CA . VAL A 1 73 ? -7.842 -0.871 1.814 1.00 95.81 73 VAL A CA 1
ATOM 544 C C . VAL A 1 73 ? -7.728 0.056 0.600 1.00 95.81 73 VAL A C 1
ATOM 546 O O . VAL A 1 73 ? -7.156 -0.320 -0.423 1.00 95.81 73 VAL A O 1
ATOM 549 N N . PHE A 1 74 ? -8.234 1.285 0.706 1.00 95.44 74 PHE A N 1
ATOM 550 C CA . PHE A 1 74 ? -8.140 2.274 -0.364 1.00 95.44 74 PHE A CA 1
ATO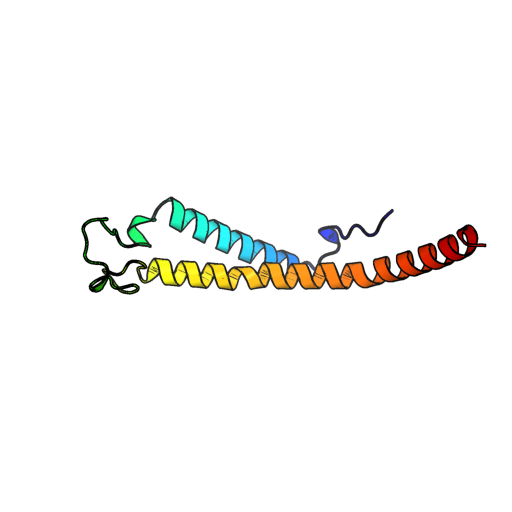M 551 C C . PHE A 1 74 ? -6.693 2.740 -0.614 1.00 95.44 74 PHE A C 1
ATOM 553 O O . PHE A 1 74 ? -6.321 2.992 -1.763 1.00 95.44 74 PHE A O 1
ATOM 560 N N . SER A 1 75 ? -5.841 2.781 0.417 1.00 94.38 75 SER A N 1
ATOM 561 C CA . SER A 1 75 ? -4.424 3.150 0.290 1.00 94.38 75 SER A CA 1
ATOM 562 C C . SER A 1 75 ? -3.634 2.182 -0.604 1.00 94.38 75 SER A C 1
ATOM 564 O O . SER A 1 75 ? -2.706 2.594 -1.313 1.00 94.38 75 SER A O 1
ATOM 566 N N . LEU A 1 76 ? -4.079 0.921 -0.698 1.00 93.81 76 LEU A N 1
ATOM 567 C CA . LEU A 1 76 ? -3.502 -0.092 -1.588 1.00 93.81 76 LEU A CA 1
ATOM 568 C C . LEU A 1 76 ? -3.555 0.310 -3.066 1.00 93.81 76 LEU A C 1
ATOM 570 O O . LEU A 1 76 ? -2.732 -0.158 -3.856 1.00 93.81 76 LEU A O 1
ATOM 574 N N . ILE A 1 77 ? -4.464 1.209 -3.459 1.00 93.88 77 ILE A N 1
ATOM 575 C CA . ILE A 1 77 ? -4.525 1.738 -4.827 1.00 93.88 77 ILE A CA 1
ATOM 576 C C . ILE A 1 77 ? -3.231 2.483 -5.173 1.00 93.88 77 ILE A C 1
ATOM 578 O O . ILE A 1 77 ? -2.694 2.298 -6.267 1.00 93.88 77 ILE A O 1
ATOM 582 N N . GLY A 1 78 ? -2.682 3.273 -4.244 1.00 90.88 78 GLY A N 1
ATOM 583 C CA . GLY A 1 78 ? -1.412 3.974 -4.445 1.00 90.88 78 GLY A CA 1
ATOM 584 C C . GLY A 1 78 ? -0.261 3.008 -4.716 1.00 90.88 78 GLY A C 1
ATOM 585 O O . GLY A 1 78 ? 0.498 3.181 -5.676 1.00 90.88 78 GLY A O 1
ATOM 586 N N . TYR A 1 79 ? -0.187 1.933 -3.927 1.00 93.06 79 TYR A N 1
ATOM 587 C CA . TYR A 1 79 ? 0.782 0.860 -4.131 1.00 93.06 79 TYR A CA 1
ATOM 588 C C . TYR A 1 79 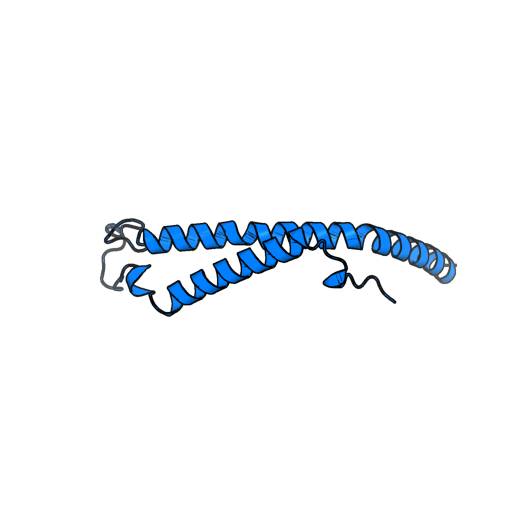? 0.569 0.135 -5.467 1.00 93.06 79 TYR A C 1
ATOM 590 O O . TYR A 1 79 ? 1.523 -0.102 -6.212 1.00 93.06 79 TYR A O 1
ATOM 598 N N . PHE A 1 80 ? -0.680 -0.181 -5.814 1.00 95.38 80 PHE A N 1
ATOM 599 C CA . PHE A 1 80 ? -1.020 -0.862 -7.059 1.00 95.38 80 PHE A CA 1
ATOM 600 C C . PHE A 1 80 ? -0.616 -0.045 -8.292 1.00 95.38 80 PHE A C 1
ATOM 602 O O . PHE A 1 80 ? 0.017 -0.581 -9.206 1.00 95.38 80 PHE A O 1
ATOM 609 N N . LEU A 1 81 ? -0.926 1.255 -8.311 1.00 94.06 81 LEU A N 1
ATOM 610 C CA . LEU A 1 81 ? -0.559 2.163 -9.399 1.00 94.06 81 LEU A CA 1
ATOM 611 C C . LEU A 1 81 ? 0.960 2.269 -9.557 1.00 94.06 81 LEU A C 1
ATOM 613 O O . LEU A 1 81 ? 1.478 2.156 -10.674 1.00 94.06 81 LEU A O 1
ATOM 617 N N . LEU A 1 82 ? 1.683 2.422 -8.445 1.00 93.62 82 LEU A N 1
ATOM 618 C CA . LEU A 1 82 ? 3.142 2.443 -8.452 1.00 93.62 82 LEU A CA 1
ATOM 619 C C . LEU A 1 82 ? 3.715 1.120 -8.984 1.00 93.62 82 LEU A C 1
ATOM 621 O O . LEU A 1 82 ? 4.548 1.132 -9.890 1.00 93.62 82 LEU A O 1
ATOM 625 N N . SER A 1 83 ? 3.228 -0.019 -8.485 1.00 93.19 83 SER A N 1
ATOM 626 C CA . SER A 1 83 ? 3.656 -1.359 -8.906 1.00 93.19 83 SER A CA 1
ATOM 627 C C . SER A 1 83 ? 3.430 -1.582 -10.402 1.00 93.19 83 SER A C 1
ATOM 629 O O . SER A 1 83 ? 4.333 -2.023 -11.115 1.00 93.19 83 SER A O 1
ATOM 631 N N . ARG A 1 84 ? 2.256 -1.204 -10.923 1.00 93.81 84 ARG A N 1
ATOM 632 C CA . ARG A 1 84 ? 1.948 -1.268 -12.359 1.00 93.81 84 ARG A CA 1
ATOM 633 C C . ARG A 1 84 ? 2.875 -0.381 -13.187 1.00 93.81 84 ARG A C 1
ATOM 635 O O . ARG A 1 84 ? 3.353 -0.826 -14.231 1.00 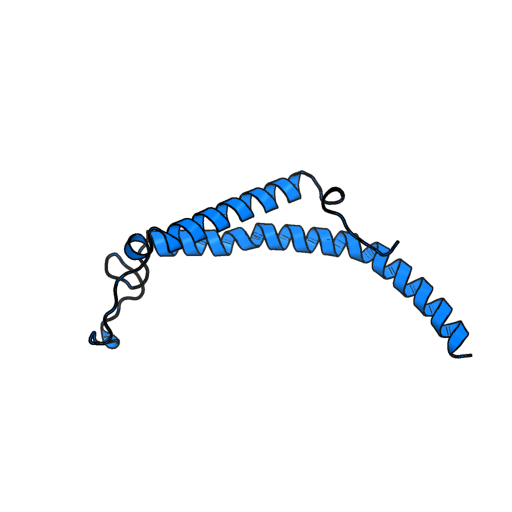93.81 84 ARG A O 1
ATOM 642 N N . CYS A 1 85 ? 3.164 0.837 -12.727 1.00 91.88 85 CYS A N 1
ATOM 643 C CA . CYS A 1 85 ? 4.082 1.749 -13.408 1.00 91.88 85 CYS A CA 1
ATOM 644 C C . CYS A 1 85 ? 5.501 1.170 -13.489 1.00 91.88 85 CYS A C 1
ATOM 646 O O . CYS A 1 85 ? 6.098 1.134 -14.567 1.00 91.88 85 CYS A O 1
ATOM 648 N N . VAL A 1 86 ? 6.014 0.659 -12.367 1.00 90.81 86 VAL A N 1
ATOM 649 C CA . VAL A 1 86 ? 7.343 0.042 -12.295 1.00 90.81 86 VAL A CA 1
ATOM 650 C C . VAL A 1 86 ? 7.409 -1.199 -13.182 1.00 90.81 86 VAL A C 1
ATOM 652 O O . VAL A 1 86 ? 8.342 -1.317 -13.973 1.00 90.81 86 VAL A O 1
ATOM 655 N N . LYS A 1 87 ? 6.401 -2.081 -13.134 1.00 89.31 87 LYS A N 1
ATOM 656 C CA . LYS A 1 87 ? 6.319 -3.266 -14.007 1.00 89.31 87 LYS A CA 1
ATOM 657 C C . LYS A 1 87 ? 6.348 -2.887 -15.487 1.00 89.31 87 LYS A C 1
ATOM 659 O O . LYS A 1 87 ? 7.146 -3.434 -16.240 1.00 89.31 87 LYS A O 1
ATOM 664 N N . LYS A 1 88 ? 5.546 -1.899 -15.904 1.00 88.38 88 LYS A N 1
ATOM 665 C CA . LYS A 1 88 ? 5.530 -1.427 -17.299 1.00 88.38 88 LYS A CA 1
ATOM 666 C C . LYS A 1 88 ? 6.893 -0.882 -17.737 1.00 88.38 88 LYS A C 1
ATOM 668 O O . LYS A 1 88 ? 7.309 -1.124 -18.863 1.00 88.38 88 LYS A O 1
ATOM 673 N N . LYS A 1 89 ? 7.593 -0.160 -16.857 1.00 85.75 89 LYS A N 1
ATOM 674 C CA . LYS A 1 89 ? 8.928 0.385 -17.148 1.00 85.75 89 LYS A CA 1
ATOM 675 C C . LYS A 1 89 ? 10.026 -0.679 -17.182 1.00 85.75 89 LYS A C 1
ATOM 677 O O . LYS A 1 89 ? 11.004 -0.483 -17.892 1.00 85.75 89 LYS A O 1
ATOM 682 N N . ARG A 1 90 ? 9.867 -1.792 -16.459 1.00 85.69 90 ARG A N 1
ATOM 683 C CA . ARG A 1 90 ? 10.801 -2.930 -16.492 1.00 85.69 90 ARG A CA 1
ATOM 684 C C . ARG A 1 90 ? 10.620 -3.838 -17.705 1.00 85.69 90 ARG A C 1
ATOM 686 O O . ARG A 1 90 ? 11.615 -4.344 -18.205 1.00 85.69 90 ARG A O 1
ATOM 693 N N . ALA A 1 91 ? 9.396 -3.969 -18.216 1.00 81.81 91 ALA A N 1
ATOM 694 C CA . ALA A 1 91 ? 9.072 -4.905 -19.293 1.00 81.81 91 ALA A CA 1
ATOM 695 C C . ALA A 1 91 ? 9.942 -4.743 -20.556 1.00 81.81 91 ALA A C 1
ATOM 697 O O . ALA A 1 91 ? 10.360 -5.734 -21.143 1.00 81.81 91 ALA A O 1
ATOM 698 N N . GLY A 1 92 ? 10.248 -3.506 -20.966 1.00 80.25 92 GLY A N 1
ATOM 699 C CA . GLY A 1 92 ? 11.111 -3.250 -22.128 1.00 80.25 92 GLY A CA 1
ATOM 700 C C . GLY A 1 92 ? 12.562 -3.706 -21.906 1.00 80.25 92 GLY A C 1
ATOM 701 O O . GLY A 1 92 ? 13.041 -4.572 -22.634 1.00 80.25 92 GLY A O 1
ATOM 702 N N . PRO A 1 93 ? 13.259 -3.175 -20.885 1.00 80.19 93 PRO A N 1
ATOM 703 C CA . PRO A 1 93 ? 14.614 -3.607 -20.538 1.00 80.19 93 PRO A CA 1
ATOM 704 C C . PRO A 1 93 ? 14.747 -5.113 -20.260 1.00 80.19 93 PRO A C 1
ATOM 706 O O . PRO A 1 93 ? 15.757 -5.714 -20.618 1.00 80.19 93 PRO A O 1
ATOM 709 N N . GLU A 1 94 ? 13.736 -5.730 -19.643 1.00 81.94 94 GLU A N 1
ATOM 710 C CA . GLU A 1 94 ? 13.703 -7.177 -19.406 1.00 81.94 94 GLU A CA 1
ATOM 711 C C . GLU A 1 94 ? 13.615 -7.966 -20.717 1.00 81.94 94 GLU A C 1
ATOM 713 O O . GLU A 1 94 ? 14.359 -8.931 -20.882 1.00 81.94 94 GLU A O 1
ATOM 718 N N . ALA A 1 95 ? 12.790 -7.529 -21.675 1.00 82.38 95 ALA A N 1
ATOM 719 C CA . ALA A 1 95 ? 12.688 -8.170 -22.986 1.00 82.38 95 ALA A CA 1
ATOM 720 C C . ALA A 1 95 ? 13.997 -8.079 -23.789 1.00 82.38 95 ALA A C 1
ATOM 722 O O . ALA A 1 95 ? 14.424 -9.060 -24.390 1.00 82.38 95 ALA A O 1
ATOM 723 N N . GLU A 1 96 ? 14.673 -6.928 -23.771 1.00 81.50 96 GLU A N 1
ATOM 724 C CA . GLU A 1 96 ? 15.965 -6.768 -24.455 1.00 81.50 96 GLU A CA 1
ATOM 725 C C . GLU A 1 96 ? 17.071 -7.614 -23.814 1.00 81.50 96 GLU A C 1
ATOM 727 O O . GLU A 1 96 ? 17.922 -8.175 -24.503 1.00 81.50 96 GLU A O 1
ATOM 732 N N . ARG A 1 97 ? 17.035 -7.771 -22.487 1.00 83.31 97 ARG A N 1
ATOM 733 C CA . ARG A 1 97 ? 17.966 -8.650 -21.778 1.00 83.31 97 ARG A CA 1
ATOM 734 C C . ARG A 1 97 ? 17.683 -10.130 -22.031 1.00 83.31 97 ARG A C 1
ATOM 736 O O . ARG A 1 97 ? 18.628 -10.907 -22.104 1.00 83.31 97 ARG A O 1
ATOM 743 N N . ALA A 1 98 ? 16.416 -10.518 -22.164 1.00 84.06 98 ALA A N 1
ATOM 744 C CA . ALA A 1 98 ? 16.050 -11.883 -22.534 1.00 84.06 98 ALA A CA 1
ATOM 745 C C . ALA A 1 98 ? 16.635 -12.247 -23.907 1.00 84.06 98 ALA A C 1
ATOM 747 O O . ALA A 1 98 ? 17.314 -13.258 -24.027 1.00 84.06 98 ALA A O 1
ATOM 748 N N . LYS A 1 99 ? 16.522 -11.351 -24.898 1.00 85.56 99 LYS A N 1
ATOM 749 C CA . LYS A 1 99 ? 17.114 -11.563 -26.230 1.00 85.56 99 LYS A CA 1
ATOM 750 C C . LYS A 1 99 ? 18.632 -11.752 -26.195 1.00 85.56 99 LYS A C 1
ATOM 752 O O . LYS A 1 99 ? 19.162 -12.586 -26.921 1.00 85.56 99 LYS A O 1
ATOM 757 N N . SER A 1 100 ? 19.357 -10.973 -25.385 1.00 84.12 100 SER A N 1
ATOM 758 C CA . SER A 1 100 ? 20.817 -11.122 -25.302 1.00 84.12 100 SER A CA 1
ATOM 759 C C . SER A 1 100 ? 21.242 -12.408 -24.591 1.00 84.12 100 SER A C 1
ATOM 761 O O . SER A 1 100 ? 22.283 -12.971 -24.929 1.00 84.12 100 SER A O 1
ATOM 763 N N . LEU A 1 101 ? 20.426 -12.892 -23.649 1.00 85.38 101 LEU A N 1
ATOM 764 C CA . LEU A 1 101 ? 20.592 -14.203 -23.026 1.00 85.38 101 LEU A CA 1
ATOM 765 C C . LEU A 1 101 ? 20.332 -15.338 -24.021 1.00 85.38 101 LEU A C 1
ATOM 767 O O . LEU A 1 101 ? 21.158 -16.239 -24.083 1.00 85.38 101 LEU A O 1
ATOM 771 N N . ASP A 1 102 ? 19.281 -15.257 -24.843 1.00 87.94 102 ASP A N 1
ATOM 772 C CA . ASP A 1 102 ? 18.970 -16.282 -25.854 1.00 87.94 102 ASP A CA 1
ATOM 773 C C . ASP A 1 102 ? 20.135 -16.477 -26.842 1.00 87.94 102 ASP A C 1
ATOM 775 O O . ASP A 1 102 ? 20.502 -17.602 -27.187 1.00 87.94 102 ASP A O 1
ATOM 779 N N . VAL A 1 103 ? 20.773 -15.377 -27.266 1.00 86.25 103 VAL A N 1
ATOM 780 C CA . VAL A 1 103 ? 21.951 -15.419 -28.151 1.00 86.25 103 VAL A CA 1
ATOM 781 C C . VAL A 1 103 ? 23.154 -16.066 -27.457 1.00 86.25 103 VAL A C 1
ATOM 783 O O . VAL A 1 103 ? 23.851 -16.878 -28.064 1.00 86.25 103 VAL A O 1
ATOM 786 N N . ALA A 1 104 ? 23.407 -15.726 -26.190 1.00 86.06 104 ALA A N 1
ATOM 787 C CA . ALA A 1 104 ? 24.499 -16.325 -25.423 1.00 86.06 104 ALA A CA 1
ATOM 788 C C . ALA A 1 104 ? 24.254 -17.819 -25.150 1.00 86.06 104 ALA A C 1
ATOM 790 O O . ALA A 1 104 ? 25.172 -18.627 -25.263 1.00 86.06 104 ALA A O 1
ATOM 791 N N . GLU A 1 105 ? 23.010 -18.195 -24.851 1.00 87.50 105 GLU A N 1
ATOM 792 C CA . GLU A 1 105 ? 22.602 -19.576 -24.607 1.00 87.50 105 GLU A CA 1
ATOM 793 C C . GLU A 1 105 ? 22.763 -20.443 -25.860 1.00 87.50 105 GLU A C 1
ATOM 795 O O . GLU A 1 105 ? 23.273 -21.559 -25.763 1.00 87.50 105 GLU A O 1
ATOM 800 N N . ALA A 1 106 ? 22.417 -19.921 -27.041 1.00 85.00 106 ALA A N 1
ATOM 801 C CA . ALA A 1 106 ? 22.669 -20.603 -28.310 1.00 85.00 106 ALA A CA 1
ATOM 802 C C . ALA A 1 106 ? 24.167 -20.877 -28.535 1.00 85.00 106 ALA A C 1
ATOM 804 O O . ALA A 1 106 ? 24.526 -21.937 -29.038 1.00 85.00 106 ALA A O 1
A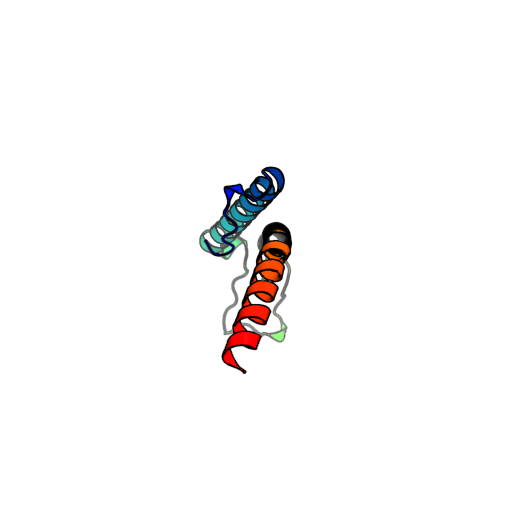TOM 805 N N . GLY A 1 107 ? 25.039 -19.951 -28.122 1.00 86.88 107 GLY A N 1
ATOM 806 C CA . GLY A 1 107 ? 26.490 -20.116 -28.214 1.00 86.88 107 GLY A CA 1
ATOM 807 C C . GLY A 1 107 ? 27.089 -21.107 -27.209 1.00 86.88 107 GLY A C 1
ATOM 808 O O . GLY A 1 107 ? 28.150 -21.653 -27.479 1.00 86.88 107 GLY A O 1
ATOM 809 N N . TRP A 1 108 ? 26.445 -21.343 -26.061 1.00 81.31 108 TRP A N 1
ATOM 810 C CA . TRP A 1 108 ? 26.932 -22.281 -25.032 1.00 81.31 108 TRP A CA 1
ATOM 811 C C . TRP A 1 108 ? 26.361 -23.695 -25.159 1.00 81.31 108 TRP A C 1
ATOM 813 O O . TRP A 1 108 ? 26.902 -24.624 -24.565 1.00 81.31 108 TRP A O 1
ATOM 823 N N . LYS A 1 109 ? 25.243 -23.852 -25.874 1.00 82.31 109 LYS A N 1
ATOM 824 C CA . LYS A 1 109 ? 24.612 -25.152 -26.147 1.00 82.31 109 LYS A CA 1
ATOM 825 C C . LYS A 1 109 ? 25.100 -25.822 -27.438 1.00 82.31 109 LYS A C 1
ATOM 827 O O . LYS A 1 109 ? 24.702 -26.960 -27.683 1.00 82.31 109 LYS A O 1
ATOM 832 N N . ALA A 1 110 ? 25.882 -25.117 -28.254 1.00 64.00 110 ALA A N 1
ATOM 833 C CA . ALA A 1 110 ? 26.568 -25.654 -29.430 1.00 64.00 110 ALA A CA 1
ATOM 834 C C . ALA A 1 110 ? 27.884 -26.333 -29.026 1.00 64.00 110 ALA A C 1
ATOM 836 O O . ALA A 1 110 ? 28.210 -27.367 -29.648 1.00 64.00 110 ALA A O 1
#